Protein AF-A0A7R9VN43-F1 (afdb_monomer_lite)

Structure (mmCIF, N/CA/C/O backbone):
data_AF-A0A7R9VN43-F1
#
_entry.id   AF-A0A7R9VN43-F1
#
loop_
_atom_site.group_PDB
_atom_site.id
_atom_site.type_symbol
_atom_site.label_atom_id
_atom_site.label_alt_id
_atom_site.label_comp_id
_atom_site.label_asym_id
_atom_site.label_entity_id
_atom_site.label_seq_id
_atom_site.pdbx_PDB_ins_code
_atom_site.Cartn_x
_atom_site.Cartn_y
_atom_site.Cartn_z
_atom_site.occupancy
_atom_site.B_iso_or_equiv
_atom_site.auth_seq_id
_atom_site.auth_comp_id
_atom_site.auth_asym_id
_atom_site.auth_atom_id
_atom_site.pdbx_PDB_model_num
ATOM 1 N N . SER A 1 1 ? -2.953 17.520 12.366 1.00 70.19 1 SER A N 1
ATOM 2 C CA . SER A 1 1 ? -1.932 16.803 13.156 1.00 70.19 1 SER A CA 1
ATOM 3 C C . SER A 1 1 ? -1.249 15.745 12.304 1.00 70.19 1 SER A C 1
ATOM 5 O O . SER A 1 1 ? -1.923 15.224 11.418 1.00 70.19 1 SER A O 1
ATOM 7 N N . PRO A 1 2 ? 0.046 15.448 12.528 1.00 85.75 2 PRO A N 1
ATOM 8 C CA . PRO A 1 2 ? 0.772 14.396 11.807 1.00 85.75 2 PRO A CA 1
ATOM 9 C C . PRO A 1 2 ? 0.189 12.997 12.083 1.00 85.75 2 PRO A C 1
ATOM 11 O O . PRO A 1 2 ? -0.350 12.754 13.164 1.00 85.75 2 PRO A O 1
ATOM 14 N N . VAL A 1 3 ? 0.289 12.092 11.102 1.00 92.62 3 VAL A N 1
ATOM 15 C CA . VAL A 1 3 ? -0.107 10.671 11.201 1.00 92.62 3 VAL A CA 1
ATOM 16 C C . VAL A 1 3 ? 1.128 9.766 11.246 1.00 92.62 3 VAL A C 1
ATOM 18 O O . VAL A 1 3 ? 2.235 10.230 10.977 1.00 92.62 3 VAL A O 1
ATOM 21 N N . ALA A 1 4 ? 0.951 8.487 11.597 1.00 95.00 4 ALA A N 1
ATOM 22 C CA . ALA A 1 4 ? 2.056 7.531 11.678 1.00 95.00 4 ALA A CA 1
ATOM 23 C C . ALA A 1 4 ? 2.843 7.460 10.349 1.00 95.00 4 ALA A C 1
ATOM 25 O O . ALA A 1 4 ? 2.218 7.414 9.282 1.00 95.00 4 ALA A O 1
ATOM 26 N N . PRO A 1 5 ? 4.187 7.449 10.391 1.00 96.75 5 PRO A N 1
ATOM 27 C CA . PRO A 1 5 ? 5.011 7.348 9.192 1.00 96.75 5 PRO A CA 1
ATOM 28 C C . PRO A 1 5 ? 4.975 5.930 8.608 1.00 96.75 5 PRO A C 1
ATOM 30 O O . PRO A 1 5 ? 4.795 4.958 9.342 1.00 96.75 5 PRO A O 1
ATOM 33 N N . MET A 1 6 ? 5.188 5.821 7.293 1.00 97.19 6 MET A N 1
ATOM 34 C CA . MET A 1 6 ? 5.467 4.538 6.632 1.00 97.19 6 MET A CA 1
ATOM 35 C C . MET A 1 6 ? 6.740 3.904 7.204 1.00 97.19 6 MET A C 1
ATOM 37 O O . MET A 1 6 ? 7.637 4.611 7.672 1.00 97.19 6 MET A O 1
ATOM 41 N N . SER A 1 7 ? 6.851 2.579 7.116 1.00 96.38 7 SER A N 1
ATOM 42 C CA . SER A 1 7 ? 8.059 1.849 7.509 1.00 96.38 7 SER A CA 1
ATOM 43 C C . SER A 1 7 ? 9.213 2.097 6.540 1.00 96.38 7 SER A C 1
ATOM 45 O O . SER A 1 7 ? 10.369 2.136 6.954 1.00 96.38 7 SER A O 1
ATOM 47 N N . THR A 1 8 ? 8.915 2.282 5.251 1.00 97.25 8 THR A N 1
ATOM 48 C CA . THR A 1 8 ? 9.906 2.654 4.233 1.00 97.25 8 THR A CA 1
ATOM 49 C C . THR A 1 8 ? 9.606 4.056 3.711 1.00 97.25 8 THR A C 1
ATOM 51 O O . THR A 1 8 ? 8.477 4.347 3.321 1.00 97.25 8 THR A O 1
ATOM 54 N N . ALA A 1 9 ? 10.610 4.937 3.681 1.00 97.38 9 ALA A N 1
ATOM 55 C CA . ALA A 1 9 ? 10.505 6.211 2.969 1.00 97.38 9 ALA A CA 1
ATOM 56 C C . ALA A 1 9 ? 10.436 5.943 1.460 1.00 97.38 9 ALA A C 1
ATOM 58 O O . ALA A 1 9 ? 11.179 5.101 0.961 1.00 97.38 9 ALA A O 1
ATOM 59 N N . ARG A 1 10 ? 9.539 6.625 0.741 1.00 97.81 10 ARG A N 1
ATOM 60 C CA . ARG A 1 10 ? 9.267 6.358 -0.680 1.00 97.81 10 ARG A CA 1
ATOM 61 C C . ARG A 1 10 ? 9.064 7.662 -1.448 1.00 97.81 10 ARG A C 1
ATOM 63 O O . ARG A 1 10 ? 8.302 8.512 -0.993 1.00 97.81 10 ARG A O 1
ATOM 70 N N . ASN A 1 11 ? 9.668 7.787 -2.627 1.00 97.75 11 ASN A N 1
ATOM 71 C CA . ASN A 1 11 ? 9.362 8.807 -3.641 1.00 97.75 11 ASN A CA 1
ATOM 72 C C . ASN A 1 11 ? 8.880 8.140 -4.944 1.00 97.75 11 ASN A C 1
ATOM 74 O O . ASN A 1 11 ? 9.241 7.000 -5.218 1.00 97.75 11 ASN A O 1
ATOM 78 N N . GLY A 1 12 ? 8.042 8.820 -5.734 1.00 97.62 12 GLY A N 1
ATOM 79 C CA . GLY A 1 12 ? 7.553 8.313 -7.026 1.00 97.62 12 GLY A CA 1
ATOM 80 C C . GLY A 1 12 ? 6.775 6.990 -6.949 1.00 97.62 12 GLY A C 1
ATOM 81 O O . GLY A 1 12 ? 6.751 6.234 -7.919 1.00 97.62 12 GLY A O 1
ATOM 82 N N . PHE A 1 13 ? 6.189 6.676 -5.795 1.00 98.56 13 PHE A N 1
ATOM 83 C CA . PHE A 1 13 ? 5.353 5.494 -5.587 1.00 98.56 13 PHE A CA 1
ATOM 84 C C . PHE A 1 13 ? 3.938 5.716 -6.133 1.00 98.56 13 PHE A C 1
ATOM 86 O O . PHE A 1 13 ? 3.506 6.852 -6.337 1.00 98.56 13 PHE A O 1
ATOM 93 N N . ALA A 1 14 ? 3.199 4.628 -6.326 1.00 98.69 14 ALA A N 1
ATOM 94 C CA . ALA A 1 14 ? 1.775 4.681 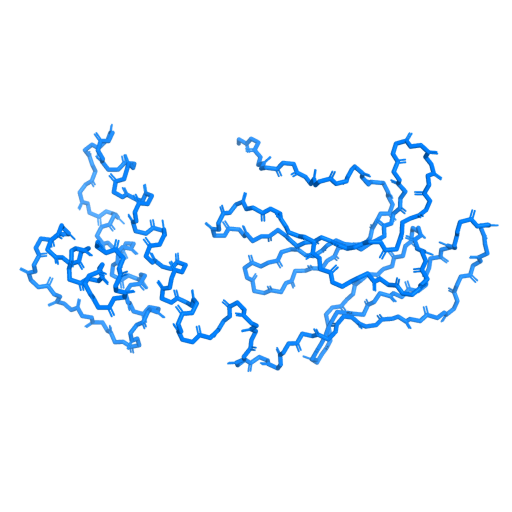-6.635 1.00 98.69 14 ALA A CA 1
ATOM 95 C C . ALA A 1 14 ? 0.935 4.459 -5.373 1.00 98.69 14 ALA A C 1
ATOM 97 O O . ALA A 1 14 ? 1.361 3.740 -4.470 1.00 98.69 14 ALA A O 1
ATOM 98 N N . ALA A 1 15 ? -0.268 5.032 -5.318 1.00 98.38 15 ALA A N 1
ATOM 99 C CA . ALA A 1 15 ? -1.189 4.845 -4.201 1.00 98.38 15 ALA A CA 1
ATOM 100 C C . ALA A 1 15 ? -2.619 4.563 -4.674 1.00 98.38 15 ALA A C 1
ATOM 102 O O . ALA A 1 15 ? -3.050 5.074 -5.705 1.00 98.38 15 ALA A O 1
ATOM 103 N N . ALA A 1 16 ? -3.359 3.772 -3.899 1.00 97.44 16 ALA A N 1
ATOM 104 C CA . ALA A 1 16 ? -4.772 3.486 -4.125 1.00 97.44 16 ALA A CA 1
ATOM 105 C C . ALA A 1 16 ? -5.498 3.294 -2.788 1.00 97.44 16 ALA A C 1
ATOM 107 O O . ALA A 1 16 ? -4.945 2.714 -1.855 1.00 97.44 16 ALA A O 1
ATOM 108 N N . ALA A 1 17 ? -6.742 3.762 -2.689 1.00 95.50 17 ALA A N 1
ATOM 109 C CA . ALA A 1 17 ? -7.561 3.618 -1.487 1.00 95.50 17 ALA A CA 1
ATOM 110 C C . ALA A 1 17 ? -8.657 2.567 -1.700 1.00 95.50 17 ALA A C 1
ATOM 112 O O . ALA A 1 17 ? -9.367 2.611 -2.705 1.00 95.50 17 ALA A O 1
ATOM 113 N N . VAL A 1 18 ? -8.814 1.649 -0.742 1.00 91.31 18 VAL A N 1
ATOM 114 C CA . VAL A 1 18 ? -9.911 0.673 -0.707 1.00 91.31 18 VAL A CA 1
ATOM 115 C C . VAL A 1 18 ? -10.477 0.594 0.706 1.00 91.31 18 VAL A C 1
ATOM 117 O O . VAL A 1 18 ? -9.788 0.187 1.640 1.00 91.31 18 VAL A O 1
ATOM 120 N N . GLY A 1 19 ? -11.750 0.971 0.859 1.00 86.75 19 GLY A N 1
ATOM 121 C CA . GLY A 1 19 ? -12.395 1.069 2.170 1.00 86.75 19 GLY A CA 1
ATOM 122 C C . GLY A 1 19 ? -11.621 2.001 3.108 1.00 86.75 19 GLY A C 1
ATOM 123 O O . GLY A 1 19 ? -11.244 3.102 2.719 1.00 86.75 19 GLY A O 1
ATOM 124 N N . ASP A 1 20 ? -11.338 1.521 4.319 1.00 87.31 20 ASP A N 1
ATOM 125 C CA . ASP A 1 20 ? -10.591 2.241 5.359 1.00 87.31 20 ASP A CA 1
ATOM 126 C C . ASP A 1 20 ? -9.061 2.084 5.234 1.00 87.31 20 ASP A C 1
ATOM 128 O O . ASP A 1 20 ? -8.323 2.263 6.206 1.00 87.31 20 ASP A O 1
ATOM 132 N N . THR A 1 21 ? -8.555 1.669 4.068 1.00 92.19 21 THR A N 1
ATOM 133 C CA . THR A 1 21 ? -7.129 1.374 3.872 1.00 92.19 21 THR A CA 1
ATOM 134 C C . THR A 1 21 ? -6.549 2.096 2.660 1.00 92.19 21 THR A C 1
ATOM 136 O O . THR A 1 21 ? -7.097 2.035 1.558 1.00 92.19 21 THR A O 1
ATOM 139 N N . VAL A 1 22 ? -5.410 2.763 2.859 1.00 97.06 22 VAL A N 1
ATOM 140 C CA . VAL A 1 22 ? -4.596 3.364 1.793 1.00 97.06 22 VAL A CA 1
ATOM 141 C C . VAL A 1 22 ? -3.409 2.456 1.519 1.00 97.06 22 VAL A C 1
ATOM 143 O O . VAL A 1 22 ? -2.621 2.186 2.417 1.00 97.06 22 VAL A O 1
ATOM 146 N N . TYR A 1 23 ? -3.264 2.005 0.282 1.00 98.00 23 TYR A N 1
ATOM 147 C CA . TYR A 1 23 ? -2.160 1.166 -0.163 1.00 98.00 23 TYR A CA 1
ATOM 148 C C . TYR A 1 23 ? -1.160 2.002 -0.949 1.00 98.00 23 TYR A C 1
ATOM 150 O O . TYR A 1 23 ? -1.560 2.826 -1.772 1.00 98.00 23 TYR A O 1
ATOM 158 N N . VAL A 1 24 ? 0.128 1.758 -0.729 1.00 98.69 24 VAL A N 1
ATOM 159 C CA . VAL A 1 24 ? 1.231 2.354 -1.489 1.00 98.69 24 VAL A CA 1
ATOM 160 C C . VAL A 1 24 ? 2.106 1.260 -2.090 1.00 98.69 24 VAL A C 1
ATOM 162 O O . VAL A 1 24 ? 2.349 0.237 -1.450 1.00 98.69 24 VAL A O 1
ATOM 165 N N . PHE A 1 25 ? 2.586 1.476 -3.313 1.00 98.75 25 PHE A N 1
ATOM 166 C CA . PHE A 1 25 ? 3.308 0.484 -4.106 1.00 98.75 25 PHE A CA 1
ATOM 167 C C . PHE A 1 25 ? 4.570 1.078 -4.716 1.00 98.75 25 PHE A C 1
ATOM 169 O O . PHE A 1 25 ? 4.528 2.115 -5.383 1.00 98.75 25 PHE A O 1
ATOM 176 N N . GLY A 1 26 ? 5.683 0.374 -4.528 1.00 98.62 26 GLY A N 1
ATOM 177 C CA . GLY A 1 26 ? 6.956 0.709 -5.147 1.00 98.62 26 GLY A CA 1
ATOM 178 C C . GLY A 1 26 ? 7.498 2.073 -4.723 1.00 98.62 26 GLY A C 1
ATOM 179 O O . GLY A 1 26 ? 7.481 2.414 -3.535 1.00 98.62 26 GLY A O 1
ATOM 180 N N . GLY A 1 27 ? 8.013 2.814 -5.700 1.00 98.50 27 GLY A N 1
ATOM 181 C CA . GLY A 1 27 ? 8.788 4.034 -5.524 1.00 98.50 27 GLY A CA 1
ATOM 182 C C . GLY A 1 27 ? 10.285 3.765 -5.388 1.00 98.50 27 GLY A C 1
ATOM 183 O O . GLY A 1 27 ? 10.781 2.693 -5.735 1.00 98.50 27 GLY A O 1
ATOM 184 N N . GLU A 1 28 ? 11.004 4.747 -4.868 1.00 98.00 28 GLU A N 1
ATOM 185 C CA . GLU A 1 28 ? 12.414 4.647 -4.489 1.00 98.00 28 GLU A CA 1
ATOM 186 C C . GLU A 1 28 ? 12.611 5.049 -3.026 1.00 98.00 28 GLU A C 1
ATOM 188 O O . GLU A 1 28 ? 11.917 5.942 -2.536 1.00 98.00 28 GLU A O 1
ATOM 193 N N . ASP A 1 29 ? 13.538 4.391 -2.329 1.00 97.50 29 ASP A N 1
ATOM 194 C CA . ASP A 1 29 ? 13.904 4.765 -0.960 1.00 97.50 29 ASP A CA 1
ATOM 195 C C . ASP A 1 29 ? 14.936 5.906 -0.903 1.00 97.50 29 ASP A C 1
ATOM 197 O O . ASP A 1 29 ? 15.409 6.416 -1.920 1.00 97.50 29 ASP A O 1
ATOM 201 N N . GLY A 1 30 ? 15.323 6.300 0.315 1.00 94.25 30 GLY A N 1
ATOM 202 C CA . GLY A 1 30 ? 16.332 7.344 0.539 1.00 94.25 30 GLY A CA 1
ATOM 203 C C . GLY A 1 30 ? 17.721 7.032 -0.039 1.00 94.25 30 GLY A C 1
ATOM 204 O O . GLY A 1 30 ? 18.533 7.942 -0.182 1.00 94.25 30 GLY A O 1
ATOM 205 N N . ASN A 1 31 ? 17.989 5.779 -0.418 1.00 95.56 31 ASN A N 1
ATOM 206 C CA . ASN A 1 31 ? 19.227 5.344 -1.064 1.00 95.56 31 ASN A CA 1
ATOM 207 C C . ASN A 1 31 ? 19.078 5.214 -2.590 1.00 95.56 31 ASN A C 1
ATOM 209 O O . ASN A 1 31 ? 19.971 4.670 -3.243 1.00 95.56 31 ASN A O 1
ATOM 213 N N . ARG A 1 32 ? 17.974 5.715 -3.169 1.00 94.62 32 ARG A N 1
ATOM 214 C CA . ARG A 1 32 ? 17.608 5.574 -4.592 1.00 94.62 32 ARG A CA 1
ATOM 215 C C . ARG A 1 32 ? 17.409 4.120 -5.024 1.00 94.62 32 ARG A C 1
ATOM 217 O O . ARG A 1 32 ? 17.536 3.791 -6.203 1.00 94.62 32 ARG A O 1
ATOM 224 N N . LYS A 1 33 ? 17.105 3.219 -4.086 1.00 97.56 33 LYS A N 1
ATOM 225 C CA . LYS A 1 33 ? 16.769 1.835 -4.419 1.00 97.56 33 LYS A CA 1
ATOM 226 C C . LYS A 1 33 ? 15.322 1.783 -4.888 1.00 97.56 33 LYS A C 1
ATOM 228 O O . LYS A 1 33 ? 14.418 2.107 -4.123 1.00 97.56 33 LYS A O 1
ATOM 233 N N . CYS A 1 34 ? 15.101 1.317 -6.115 1.00 98.44 34 CYS A N 1
ATOM 234 C CA . CYS A 1 34 ? 13.759 1.035 -6.617 1.00 98.44 34 CYS A CA 1
ATOM 235 C C . CYS A 1 34 ? 13.111 -0.093 -5.797 1.00 98.44 34 CYS A C 1
ATOM 237 O O . CYS A 1 34 ? 13.726 -1.132 -5.535 1.00 98.44 34 CYS A O 1
ATOM 239 N N . LEU A 1 35 ? 11.868 0.120 -5.376 1.00 98.69 35 LEU A N 1
ATOM 240 C CA . LEU A 1 35 ? 11.157 -0.742 -4.445 1.00 98.69 35 LEU A CA 1
ATOM 241 C C . LEU A 1 35 ? 10.127 -1.600 -5.177 1.00 98.69 35 LEU A C 1
ATOM 243 O O . LEU A 1 35 ? 9.387 -1.132 -6.042 1.00 98.69 35 LEU A O 1
ATOM 247 N N . SER A 1 36 ? 10.043 -2.866 -4.781 1.00 98.56 36 SER A N 1
ATOM 248 C CA . SER A 1 36 ? 8.909 -3.740 -5.092 1.00 98.5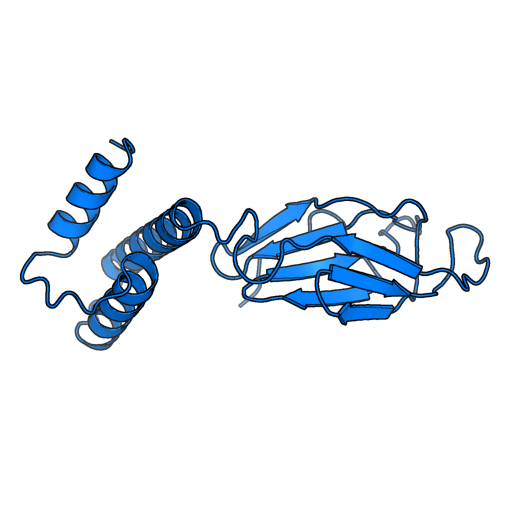6 36 SER A CA 1
ATOM 249 C C . SER A 1 36 ? 7.933 -3.871 -3.922 1.00 98.56 36 SER A C 1
ATOM 251 O O . SER A 1 36 ? 6.831 -4.388 -4.086 1.00 98.56 36 SER A O 1
ATOM 253 N N . SER A 1 37 ? 8.326 -3.403 -2.735 1.00 98.62 37 SER A N 1
ATOM 254 C CA . SER A 1 37 ? 7.518 -3.509 -1.527 1.00 98.62 37 SER A CA 1
ATOM 255 C C . SER A 1 37 ? 6.274 -2.631 -1.600 1.00 98.62 37 SER A C 1
ATOM 257 O O . SER A 1 37 ? 6.267 -1.576 -2.245 1.00 98.62 37 SER A O 1
ATOM 259 N N . ALA A 1 38 ? 5.245 -3.061 -0.880 1.00 98.44 38 ALA A N 1
ATOM 260 C CA . ALA A 1 38 ? 4.002 -2.337 -0.709 1.00 98.44 38 ALA A CA 1
ATOM 261 C C . ALA A 1 38 ? 3.634 -2.255 0.777 1.00 98.44 38 ALA A C 1
ATOM 263 O O . ALA A 1 38 ? 3.992 -3.128 1.576 1.00 98.44 38 ALA A O 1
ATOM 264 N N . GLU A 1 39 ? 2.936 -1.189 1.148 1.00 98.38 39 GLU A N 1
ATOM 265 C CA . GLU A 1 39 ? 2.478 -0.946 2.516 1.00 98.38 39 GLU A CA 1
ATOM 266 C C . GLU A 1 39 ? 1.017 -0.493 2.513 1.00 98.38 39 GLU A C 1
ATOM 268 O O . GLU A 1 39 ? 0.547 0.126 1.559 1.00 98.38 39 GLU A O 1
ATOM 273 N N . ALA A 1 40 ? 0.301 -0.809 3.586 1.00 97.38 40 ALA A N 1
ATOM 274 C CA . ALA A 1 40 ? -1.099 -0.472 3.777 1.00 97.38 40 ALA A CA 1
ATOM 275 C C . ALA A 1 40 ? -1.286 0.302 5.084 1.00 97.38 40 ALA A C 1
ATOM 277 O O . ALA A 1 40 ? -0.908 -0.184 6.152 1.00 97.38 40 ALA A O 1
ATOM 278 N N . TYR A 1 41 ? -1.884 1.488 4.993 1.00 97.00 41 TYR A N 1
ATOM 279 C CA . TYR A 1 41 ? -2.280 2.316 6.123 1.00 97.00 41 TYR A CA 1
ATOM 280 C C . TYR A 1 41 ? -3.753 2.116 6.435 1.00 97.00 41 TYR A C 1
ATOM 282 O O . TYR A 1 41 ? -4.611 2.499 5.638 1.00 97.00 41 TYR A O 1
ATOM 290 N N . ASN A 1 42 ? -4.053 1.559 7.603 1.00 88.69 42 ASN A N 1
ATOM 291 C CA . ASN A 1 42 ? -5.422 1.453 8.087 1.00 88.69 42 ASN A CA 1
ATOM 292 C C . ASN A 1 42 ? -5.777 2.718 8.885 1.00 88.69 42 ASN A C 1
ATOM 294 O O . ASN A 1 42 ? -5.165 3.013 9.914 1.00 88.69 42 ASN A O 1
ATOM 298 N N . ILE A 1 43 ? -6.778 3.474 8.425 1.00 86.94 43 ILE A N 1
ATOM 299 C CA . ILE A 1 43 ? -7.148 4.761 9.040 1.00 86.94 43 ILE A CA 1
ATOM 300 C C . ILE A 1 43 ? -7.841 4.598 10.401 1.00 86.94 43 ILE A C 1
ATOM 302 O O . ILE A 1 43 ? -7.856 5.538 11.199 1.00 86.94 43 ILE A O 1
ATOM 306 N N . CYS A 1 44 ? -8.412 3.421 10.677 1.00 83.62 44 CYS A N 1
ATOM 307 C CA . CYS A 1 44 ? -9.070 3.115 11.946 1.00 83.62 44 CYS A CA 1
ATOM 308 C C . CYS A 1 44 ? -8.048 2.807 13.044 1.00 83.62 44 CYS A C 1
ATOM 310 O O . CYS A 1 44 ? -8.166 3.333 14.149 1.00 83.62 44 CYS A O 1
ATOM 312 N N . THR A 1 45 ? -7.026 2.005 12.737 1.00 82.81 45 THR A N 1
ATOM 313 C CA . THR A 1 45 ? -5.954 1.660 13.688 1.00 82.81 45 THR A CA 1
ATOM 314 C C . THR A 1 45 ? -4.829 2.696 13.702 1.00 82.81 45 THR A C 1
ATOM 316 O O . THR A 1 45 ? -4.074 2.773 14.675 1.00 82.81 45 THR A O 1
ATOM 319 N N . ARG A 1 46 ? -4.748 3.525 12.651 1.00 88.44 46 ARG A N 1
ATOM 320 C CA . ARG A 1 46 ? -3.684 4.502 12.373 1.00 88.44 46 ARG A CA 1
ATOM 321 C C . ARG A 1 46 ? -2.302 3.864 12.264 1.00 88.44 46 ARG A C 1
ATOM 323 O O . ARG A 1 46 ? -1.309 4.478 12.653 1.00 88.44 46 ARG A O 1
ATOM 330 N N . THR A 1 47 ? -2.239 2.651 11.730 1.00 89.19 47 THR A N 1
ATOM 331 C CA . THR A 1 47 ? -0.999 1.885 11.593 1.00 89.19 47 THR A CA 1
ATOM 332 C C 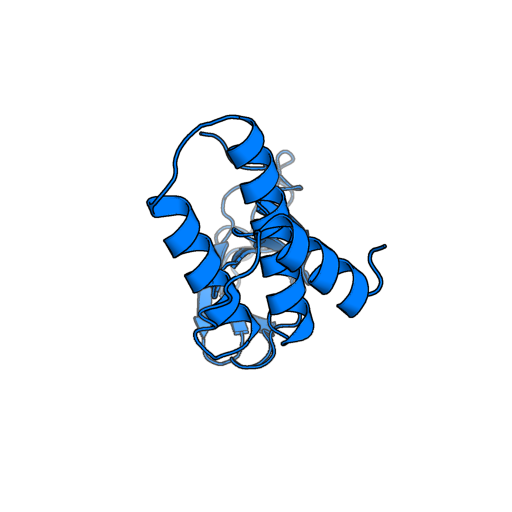. THR A 1 47 ? -0.707 1.547 10.141 1.00 89.19 47 THR A C 1
ATOM 334 O O . THR A 1 47 ? -1.617 1.358 9.332 1.00 89.19 47 THR A O 1
ATOM 337 N N . TRP A 1 48 ? 0.585 1.468 9.831 1.00 97.31 48 TRP A N 1
ATOM 338 C CA . TRP A 1 48 ? 1.091 0.892 8.592 1.00 97.31 48 TRP A CA 1
ATOM 339 C C . TRP A 1 48 ? 1.398 -0.590 8.793 1.00 97.31 48 TRP A C 1
ATOM 341 O O . TRP A 1 48 ? 1.786 -1.015 9.880 1.00 97.31 48 TRP A O 1
ATOM 351 N N . SER A 1 49 ? 1.232 -1.371 7.733 1.00 94.94 49 SER A N 1
ATOM 352 C CA . SER A 1 49 ? 1.614 -2.780 7.679 1.00 94.94 49 SER A CA 1
ATOM 353 C C . SER A 1 49 ? 2.168 -3.117 6.300 1.00 94.94 49 SER A C 1
ATOM 355 O O . SER A 1 49 ? 1.742 -2.541 5.297 1.00 94.94 49 SER A O 1
ATOM 357 N N . HIS A 1 50 ? 3.116 -4.048 6.238 1.00 96.00 50 HIS A N 1
ATOM 358 C CA . HIS A 1 50 ? 3.576 -4.587 4.963 1.00 96.00 50 HIS A CA 1
ATOM 359 C C . HIS A 1 50 ? 2.499 -5.476 4.340 1.00 96.00 50 HIS A C 1
ATOM 361 O O . HIS A 1 50 ? 1.857 -6.268 5.031 1.00 96.00 50 HIS A O 1
ATOM 367 N N . VAL A 1 51 ? 2.334 -5.366 3.024 1.00 96.31 51 VAL A N 1
ATOM 368 C CA . VAL A 1 51 ? 1.493 -6.269 2.225 1.00 96.31 51 VAL A CA 1
ATOM 369 C C . VAL A 1 51 ? 2.342 -6.959 1.159 1.00 96.31 51 VAL A C 1
ATOM 371 O O . VAL A 1 51 ? 3.551 -6.735 1.082 1.00 96.31 51 VAL A O 1
ATOM 374 N N . ALA A 1 52 ? 1.728 -7.832 0.358 1.00 95.81 52 ALA A N 1
ATOM 375 C CA . ALA A 1 52 ? 2.441 -8.565 -0.681 1.00 95.81 52 ALA A CA 1
ATOM 376 C C . ALA A 1 52 ? 3.208 -7.611 -1.617 1.00 95.81 52 ALA A C 1
ATOM 378 O O . ALA A 1 52 ? 2.640 -6.665 -2.166 1.00 95.81 52 ALA A O 1
ATOM 379 N N . SER A 1 53 ? 4.504 -7.874 -1.779 1.00 98.00 53 SER A N 1
ATOM 380 C CA . SER A 1 53 ? 5.370 -7.150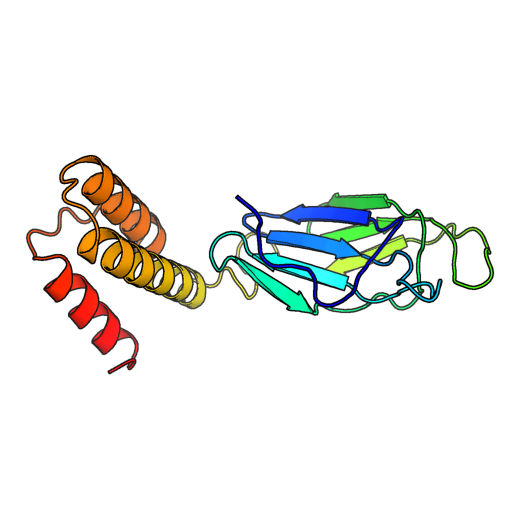 -2.707 1.00 98.00 53 SER A CA 1
ATOM 381 C C . SER A 1 53 ? 5.050 -7.513 -4.155 1.00 98.00 53 SER A C 1
ATOM 383 O O . SER A 1 53 ? 4.636 -8.633 -4.454 1.00 98.00 53 SER A O 1
ATOM 385 N N . MET A 1 54 ? 5.325 -6.583 -5.061 1.00 98.31 54 MET A N 1
ATOM 386 C CA . MET A 1 54 ? 5.381 -6.854 -6.494 1.00 98.31 54 MET A CA 1
ATOM 387 C C . MET A 1 54 ? 6.572 -7.770 -6.817 1.00 98.31 54 MET A C 1
ATOM 389 O O . MET A 1 54 ? 7.588 -7.783 -6.118 1.00 98.31 54 MET A O 1
ATOM 393 N N . SER A 1 55 ? 6.460 -8.526 -7.901 1.00 98.19 55 SER A N 1
ATOM 394 C CA . SER A 1 55 ? 7.557 -9.294 -8.493 1.00 98.19 55 SER A CA 1
ATOM 395 C C . SER A 1 55 ? 8.598 -8.388 -9.152 1.00 98.19 55 SER A C 1
ATOM 397 O O . SER A 1 55 ? 9.789 -8.690 -9.120 1.00 98.19 55 SER A O 1
ATOM 399 N N . THR A 1 56 ? 8.161 -7.252 -9.704 1.00 98.06 56 THR A N 1
ATOM 400 C CA . THR A 1 56 ? 9.031 -6.246 -10.317 1.00 98.06 56 THR A CA 1
ATOM 401 C C . THR A 1 56 ? 9.026 -4.977 -9.471 1.00 98.06 56 THR A C 1
ATOM 403 O O . THR A 1 56 ? 7.971 -4.483 -9.081 1.00 98.06 56 THR A O 1
ATOM 406 N N . ALA A 1 57 ? 10.207 -4.435 -9.170 1.00 98.50 57 ALA A N 1
ATOM 407 C CA . ALA A 1 57 ? 10.313 -3.120 -8.542 1.00 98.50 57 ALA A CA 1
ATOM 408 C C . ALA A 1 57 ? 9.873 -2.028 -9.527 1.00 98.50 57 ALA A C 1
ATOM 410 O O . ALA A 1 57 ? 10.221 -2.098 -10.706 1.00 98.50 57 ALA A O 1
ATOM 411 N N . ARG A 1 58 ? 9.097 -1.043 -9.061 1.00 98.62 58 ARG A N 1
ATOM 412 C CA . ARG A 1 58 ? 8.502 -0.011 -9.928 1.00 98.62 58 ARG A CA 1
ATOM 413 C C . ARG A 1 58 ? 8.657 1.379 -9.327 1.00 98.62 58 ARG A C 1
ATOM 415 O O . ARG A 1 58 ? 8.193 1.619 -8.218 1.00 98.62 58 ARG A O 1
ATOM 422 N N . LEU A 1 59 ? 9.216 2.311 -10.091 1.00 98.19 59 LEU A N 1
ATOM 423 C CA . LEU A 1 59 ? 9.227 3.754 -9.833 1.00 98.19 59 LEU A CA 1
ATOM 424 C C . LEU A 1 59 ? 8.333 4.470 -10.857 1.00 98.19 59 LEU A C 1
ATOM 426 O O . LEU A 1 59 ? 8.253 4.047 -12.011 1.00 98.19 59 LEU A O 1
ATOM 430 N N . ALA A 1 60 ? 7.678 5.560 -10.450 1.00 98.12 60 ALA A N 1
ATOM 431 C CA . ALA A 1 60 ? 6.797 6.378 -11.288 1.00 98.12 60 ALA A CA 1
ATOM 432 C C . ALA A 1 60 ? 5.696 5.559 -11.997 1.00 98.12 60 ALA A C 1
ATOM 434 O O . ALA A 1 60 ? 5.399 5.767 -13.173 1.00 98.12 60 ALA A O 1
ATOM 435 N N . CYS A 1 61 ? 5.122 4.588 -11.281 1.00 98.44 61 CYS A N 1
ATOM 436 C CA . CYS A 1 61 ? 4.006 3.766 -11.751 1.00 98.44 61 CYS A CA 1
ATOM 437 C C . CYS A 1 61 ? 2.648 4.380 -11.369 1.00 98.44 61 CYS A C 1
ATOM 439 O O . CYS A 1 61 ? 2.574 5.325 -10.584 1.00 98.44 61 CYS A O 1
ATOM 441 N N . ALA A 1 62 ? 1.566 3.831 -11.922 1.00 98.69 62 ALA A N 1
ATOM 442 C CA . ALA A 1 62 ? 0.195 4.176 -11.549 1.00 98.69 62 ALA A CA 1
ATOM 443 C C . ALA A 1 62 ? -0.465 3.011 -10.804 1.00 98.69 62 ALA A C 1
ATOM 445 O O . ALA A 1 62 ? -0.167 1.857 -11.102 1.00 98.69 62 ALA A O 1
ATOM 446 N N . ALA A 1 63 ? -1.383 3.300 -9.879 1.00 98.31 63 ALA A N 1
ATOM 447 C CA . ALA A 1 63 ? -2.199 2.290 -9.212 1.00 98.31 63 ALA A CA 1
ATOM 448 C C . ALA A 1 63 ? -3.686 2.621 -9.362 1.00 98.31 63 ALA A C 1
ATOM 450 O O . ALA A 1 63 ? -4.086 3.774 -9.209 1.00 98.31 63 ALA A O 1
ATOM 451 N N . ALA A 1 64 ? -4.503 1.611 -9.650 1.00 97.44 64 ALA A N 1
ATOM 452 C CA . ALA A 1 64 ? -5.949 1.753 -9.765 1.00 97.44 64 ALA A CA 1
ATOM 453 C C . ALA A 1 64 ? -6.668 0.544 -9.169 1.00 97.44 64 ALA A C 1
ATOM 455 O O . ALA A 1 64 ? -6.231 -0.597 -9.306 1.00 97.44 64 ALA A O 1
ATOM 456 N N . VAL A 1 65 ? -7.801 0.798 -8.524 1.00 95.56 65 VAL A N 1
ATOM 457 C CA . VAL A 1 65 ? -8.681 -0.254 -8.013 1.00 95.56 65 VAL A CA 1
ATOM 458 C C . VAL A 1 65 ? -9.594 -0.708 -9.144 1.00 95.56 65 VAL A C 1
ATOM 460 O O . VAL A 1 65 ? -10.264 0.117 -9.765 1.00 95.56 65 VAL A O 1
ATOM 463 N N . ALA A 1 66 ? -9.651 -2.012 -9.401 1.00 88.62 66 ALA A N 1
ATOM 464 C CA . ALA A 1 66 ? -10.599 -2.586 -10.348 1.00 88.62 66 ALA A CA 1
ATOM 465 C C . ALA A 1 66 ? -11.031 -3.984 -9.893 1.00 88.62 66 ALA A C 1
ATOM 467 O O . ALA A 1 66 ? -10.208 -4.770 -9.440 1.00 88.62 66 ALA A O 1
ATOM 468 N N . ARG A 1 67 ? -12.328 -4.295 -10.034 1.00 80.75 67 ARG A N 1
ATOM 469 C CA . ARG A 1 67 ? -12.947 -5.580 -9.648 1.00 80.75 67 ARG A CA 1
ATOM 470 C C . ARG A 1 67 ? -12.532 -6.067 -8.250 1.00 80.75 67 ARG A C 1
ATOM 472 O O . ARG A 1 67 ? -13.123 -5.651 -7.261 1.00 80.75 67 ARG A O 1
ATOM 479 N N . ASP A 1 68 ? -11.575 -6.984 -8.204 1.00 81.25 68 ASP A N 1
ATOM 480 C CA . ASP A 1 68 ? -11.112 -7.775 -7.071 1.00 81.25 68 ASP A CA 1
ATOM 481 C C . ASP A 1 68 ? -9.648 -7.481 -6.713 1.00 81.25 68 ASP A C 1
ATOM 483 O O . ASP A 1 68 ? -8.985 -8.287 -6.068 1.00 81.25 68 ASP A O 1
ATOM 487 N N . GLY A 1 69 ? -9.114 -6.323 -7.102 1.00 91.94 69 GLY A N 1
ATOM 488 C CA . GLY A 1 69 ? -7.743 -5.990 -6.748 1.00 91.94 69 GLY A CA 1
ATOM 489 C C . GLY A 1 69 ? -7.326 -4.553 -7.000 1.00 91.94 69 GLY A C 1
ATOM 490 O O . GLY A 1 69 ? -8.092 -3.703 -7.464 1.00 91.94 69 GLY A O 1
ATOM 491 N N . ILE A 1 70 ? -6.061 -4.302 -6.678 1.00 97.12 70 ILE A N 1
ATOM 492 C CA . ILE A 1 70 ? -5.353 -3.070 -7.011 1.00 97.12 70 ILE A CA 1
ATOM 493 C C . ILE A 1 70 ? -4.328 -3.398 -8.084 1.00 97.12 70 ILE A C 1
ATOM 495 O O . ILE A 1 70 ? -3.443 -4.219 -7.865 1.00 97.12 70 ILE A O 1
ATOM 499 N N . TYR A 1 71 ? -4.443 -2.744 -9.230 1.00 97.56 71 TYR A N 1
ATOM 500 C CA . TYR A 1 71 ? -3.563 -2.918 -10.374 1.00 97.56 71 TYR A CA 1
ATOM 501 C C . TYR A 1 71 ? -2.501 -1.832 -10.361 1.00 97.56 71 TYR A C 1
ATOM 503 O O . TYR A 1 71 ? -2.841 -0.651 -10.368 1.00 97.56 71 TYR A O 1
ATOM 511 N N . VAL A 1 72 ? -1.233 -2.231 -10.377 1.00 98.56 72 VAL A N 1
ATOM 512 C CA . VAL A 1 72 ? -0.075 -1.348 -10.504 1.00 98.56 72 VAL A CA 1
ATOM 513 C C . VAL A 1 72 ? 0.473 -1.480 -11.918 1.00 98.56 72 VAL A C 1
ATOM 515 O O . VAL A 1 72 ? 0.853 -2.570 -12.342 1.00 98.56 72 VAL A O 1
ATOM 518 N N . VAL A 1 73 ? 0.481 -0.383 -12.671 1.00 98.50 73 VAL A N 1
ATOM 519 C CA . VAL A 1 73 ? 0.683 -0.386 -14.123 1.00 98.50 73 VAL A CA 1
ATOM 520 C C . VAL A 1 73 ? 1.865 0.497 -14.503 1.00 98.50 73 VAL A C 1
ATOM 522 O O . VAL A 1 73 ? 1.997 1.629 -14.030 1.00 98.50 73 VAL A O 1
ATOM 525 N N . GLY A 1 74 ? 2.709 -0.023 -15.393 1.00 98.62 74 GLY A N 1
ATOM 526 C CA . GLY A 1 74 ? 3.812 0.713 -15.995 1.00 98.62 74 GLY A CA 1
ATOM 527 C C . GLY A 1 74 ? 4.905 1.120 -15.006 1.00 98.62 74 GLY A C 1
ATOM 528 O O . GLY A 1 74 ? 5.226 0.372 -14.076 1.00 98.62 74 GLY A O 1
ATOM 529 N N . GLY A 1 75 ? 5.480 2.302 -15.236 1.00 98.44 75 GLY A N 1
ATOM 530 C CA . GLY A 1 75 ? 6.626 2.837 -14.501 1.00 98.44 75 GLY A CA 1
ATOM 531 C C . GLY A 1 75 ? 7.969 2.420 -15.099 1.00 98.44 75 GLY A C 1
ATOM 532 O O . GLY A 1 75 ? 8.070 2.094 -16.285 1.00 98.44 75 GLY A O 1
ATOM 533 N N . ALA A 1 76 ? 9.009 2.452 -14.272 1.00 98.44 76 ALA A N 1
ATOM 534 C CA . ALA A 1 76 ? 10.338 1.959 -14.607 1.00 98.44 76 ALA A CA 1
ATOM 535 C C . ALA A 1 76 ? 10.905 1.067 -13.497 1.00 98.44 76 ALA A C 1
ATOM 537 O O . ALA A 1 76 ? 10.564 1.249 -12.329 1.00 98.44 76 ALA A O 1
ATOM 538 N N . ASP A 1 77 ? 11.764 0.118 -13.863 1.00 97.94 77 ASP A N 1
ATOM 539 C CA . ASP A 1 77 ? 12.492 -0.713 -12.900 1.00 97.94 77 ASP A CA 1
ATOM 540 C C . ASP A 1 77 ? 13.745 -0.007 -12.340 1.00 97.94 77 ASP A C 1
ATOM 542 O O . ASP A 1 77 ? 14.055 1.139 -12.679 1.00 97.94 77 ASP A O 1
ATOM 546 N N . GLY A 1 78 ? 14.505 -0.709 -11.490 1.00 95.56 78 GLY A N 1
ATOM 547 C CA . GLY A 1 78 ? 15.753 -0.197 -10.909 1.00 95.56 78 GLY A CA 1
ATOM 548 C C . GLY A 1 78 ? 16.882 0.077 -11.911 1.00 95.56 78 GLY A C 1
ATOM 549 O O . GLY A 1 78 ? 17.850 0.738 -11.549 1.00 95.56 78 GLY A O 1
ATOM 550 N N . ASN A 1 79 ? 16.751 -0.380 -13.159 1.00 96.81 79 ASN A N 1
ATOM 551 C CA . ASN A 1 79 ? 17.683 -0.117 -14.256 1.00 96.81 79 ASN A CA 1
ATOM 552 C C . ASN A 1 79 ? 17.146 0.957 -15.223 1.00 96.81 79 ASN A C 1
ATOM 554 O O . ASN A 1 79 ? 17.722 1.167 -16.289 1.00 96.81 79 ASN A O 1
ATOM 558 N N . ASN A 1 80 ? 16.053 1.645 -14.861 1.00 95.19 80 ASN A N 1
ATOM 559 C CA . ASN A 1 80 ? 15.357 2.647 -15.673 1.00 95.19 80 ASN A CA 1
ATOM 560 C C . ASN A 1 80 ? 14.728 2.093 -16.972 1.00 95.19 80 ASN A C 1
ATOM 562 O O . ASN A 1 80 ? 14.378 2.866 -17.873 1.00 95.19 80 ASN A O 1
ATOM 566 N N . ASN A 1 81 ? 14.517 0.777 -17.069 1.00 98.19 81 ASN A N 1
ATOM 567 C CA . ASN A 1 81 ? 13.764 0.193 -18.177 1.00 98.19 81 ASN A CA 1
ATOM 568 C C . ASN A 1 81 ? 12.288 0.557 -18.035 1.00 98.19 81 ASN A C 1
ATOM 570 O O . ASN A 1 81 ? 11.706 0.380 -16.964 1.00 98.19 81 ASN A O 1
ATOM 574 N N . LYS A 1 82 ? 11.663 1.047 -19.111 1.00 98.56 82 LYS A N 1
ATOM 575 C CA . LYS A 1 82 ? 10.231 1.374 -19.104 1.00 98.56 82 LYS A CA 1
ATOM 576 C C . LYS A 1 82 ? 9.410 0.092 -19.136 1.00 98.56 82 LYS A C 1
ATOM 578 O O . LYS A 1 82 ? 9.612 -0.762 -19.995 1.00 98.56 82 LYS A O 1
ATOM 583 N N . LEU A 1 83 ? 8.479 -0.026 -18.201 1.00 98.56 83 LEU A N 1
ATOM 584 C CA . LEU A 1 83 ? 7.638 -1.203 -18.053 1.00 98.56 83 LEU A CA 1
ATOM 585 C C . LEU A 1 83 ? 6.331 -0.996 -18.820 1.00 98.56 83 LEU A C 1
ATOM 587 O O . LEU A 1 83 ? 5.643 0.005 -18.634 1.00 98.56 83 LEU A O 1
ATOM 591 N N . SER A 1 84 ? 5.966 -1.968 -19.652 1.00 98.31 84 SER A N 1
ATOM 592 C CA . SER A 1 84 ? 4.627 -2.089 -20.249 1.00 98.31 84 SER A CA 1
ATOM 593 C C . SER A 1 84 ? 3.725 -3.053 -19.470 1.00 98.31 84 SER A C 1
ATOM 595 O O . SER A 1 84 ? 2.548 -3.200 -19.790 1.00 98.31 84 SER A O 1
ATOM 597 N N . SER A 1 85 ? 4.271 -3.723 -18.450 1.00 98.50 85 SER A N 1
ATOM 598 C CA . SER A 1 85 ? 3.566 -4.717 -17.646 1.00 98.50 85 SER A CA 1
ATOM 599 C C . SER A 1 85 ? 2.704 -4.083 -16.554 1.00 98.50 85 SER A C 1
ATOM 601 O O . SER A 1 85 ? 2.943 -2.953 -16.110 1.00 98.50 85 SER A O 1
ATOM 603 N N . ALA A 1 86 ? 1.740 -4.862 -16.071 1.00 97.69 86 ALA A N 1
ATOM 604 C CA . ALA A 1 86 ? 0.950 -4.573 -14.885 1.00 97.69 86 ALA A CA 1
ATOM 605 C C . ALA A 1 86 ? 1.027 -5.746 -13.903 1.00 97.69 86 ALA A C 1
ATOM 607 O O . ALA A 1 86 ? 1.195 -6.894 -14.314 1.00 97.69 86 ALA A O 1
ATOM 608 N N . GLU A 1 87 ? 0.865 -5.453 -12.620 1.00 97.94 87 GLU A N 1
ATOM 609 C CA . GLU A 1 87 ? 0.733 -6.438 -11.546 1.00 97.94 87 GLU A CA 1
ATOM 610 C C . GLU A 1 87 ? -0.506 -6.125 -10.716 1.00 97.94 87 GLU A C 1
ATOM 612 O O . GLU A 1 87 ? -0.935 -4.975 -10.659 1.00 97.94 87 GLU A O 1
ATOM 617 N N . ALA A 1 88 ? -1.097 -7.137 -10.084 1.00 95.38 88 ALA A N 1
ATOM 618 C CA . ALA A 1 88 ? -2.301 -6.964 -9.285 1.00 95.38 88 ALA A CA 1
ATOM 619 C C . ALA A 1 88 ? -2.091 -7.483 -7.863 1.00 95.38 88 ALA A C 1
ATOM 621 O O . ALA A 1 88 ? -1.731 -8.644 -7.662 1.00 95.38 88 ALA A O 1
ATOM 622 N N . LEU A 1 89 ? -2.376 -6.636 -6.875 1.00 95.31 89 LEU A N 1
ATOM 623 C CA . LEU A 1 89 ? -2.638 -7.084 -5.517 1.00 95.31 89 LEU A CA 1
ATOM 624 C C . LEU A 1 89 ? -4.080 -7.588 -5.470 1.00 95.31 89 LEU A C 1
ATOM 626 O O . LEU A 1 89 ? -5.015 -6.790 -5.561 1.00 95.31 89 LEU A O 1
ATOM 630 N N . SER A 1 90 ? -4.250 -8.901 -5.321 1.00 90.62 90 SER A N 1
ATOM 631 C CA . SER A 1 90 ? -5.564 -9.487 -5.066 1.00 90.62 90 SER A CA 1
ATOM 632 C C . SER A 1 90 ? -6.087 -8.971 -3.731 1.00 90.62 90 SER A C 1
ATOM 634 O O . SER A 1 90 ? -5.451 -9.130 -2.686 1.00 90.62 90 SER A O 1
ATOM 636 N N . LEU A 1 91 ? -7.242 -8.326 -3.782 1.00 84.00 91 LEU A N 1
ATOM 637 C CA . LEU A 1 91 ? -8.016 -7.997 -2.606 1.00 84.00 91 LEU A CA 1
ATOM 638 C C . LEU A 1 91 ? -9.135 -9.015 -2.529 1.00 84.00 91 LEU A C 1
ATOM 640 O O . LEU A 1 91 ? -9.736 -9.358 -3.548 1.00 84.00 91 LEU A O 1
ATOM 644 N N . PRO A 1 92 ? -9.491 -9.506 -1.344 1.00 67.00 92 PRO A N 1
ATOM 645 C CA . PRO A 1 92 ? -10.633 -10.385 -1.312 1.00 67.00 92 PRO A CA 1
ATOM 646 C C . PRO A 1 92 ? -11.870 -9.632 -1.773 1.00 67.00 92 PRO A C 1
ATOM 648 O O . PRO A 1 92 ? -12.070 -8.467 -1.410 1.00 67.00 92 PRO A O 1
ATOM 651 N N . ARG A 1 93 ? -12.695 -10.328 -2.560 1.00 58.22 93 ARG A N 1
ATOM 652 C CA . ARG A 1 93 ? -13.960 -9.809 -3.079 1.00 58.22 93 ARG A CA 1
ATOM 653 C C . ARG A 1 93 ? -14.695 -9.054 -1.984 1.00 58.22 93 ARG A C 1
ATOM 655 O O . ARG A 1 93 ? -14.817 -9.563 -0.870 1.00 58.22 93 ARG A O 1
ATOM 662 N N . SER A 1 94 ? -15.165 -7.858 -2.327 1.00 52.53 94 SER A N 1
ATOM 663 C CA . SER A 1 94 ? -16.020 -6.990 -1.522 1.00 52.53 94 SER A CA 1
ATOM 664 C C . SER A 1 94 ? -17.048 -7.836 -0.763 1.00 52.53 94 SER A C 1
ATOM 666 O O . SER A 1 94 ? -18.032 -8.293 -1.337 1.00 52.53 94 SER A O 1
ATOM 668 N N . GLY A 1 95 ? -16.735 -8.144 0.498 1.00 43.50 95 GLY A N 1
ATOM 669 C CA . GLY A 1 95 ? -17.402 -9.187 1.284 1.00 43.50 95 GLY A CA 1
ATOM 670 C C . GLY A 1 95 ? -16.473 -9.960 2.229 1.00 43.50 95 GLY A C 1
ATOM 671 O O . GLY A 1 95 ? -16.918 -10.361 3.297 1.00 43.50 95 GLY A O 1
ATOM 672 N N . MET A 1 96 ? -15.184 -10.117 1.903 1.00 43.41 96 MET A N 1
ATOM 673 C CA . MET A 1 96 ? -14.230 -10.857 2.746 1.00 43.41 96 MET A CA 1
ATOM 674 C C . MET A 1 96 ? -12.798 -10.311 2.708 1.00 43.41 96 MET A C 1
ATOM 676 O O . MET A 1 96 ? -11.868 -11.105 2.640 1.00 43.41 96 MET A O 1
ATOM 680 N N . SER A 1 97 ? -12.550 -8.992 2.749 1.00 47.75 97 SER A N 1
ATOM 681 C CA . SER A 1 97 ? -11.172 -8.536 3.061 1.00 47.75 97 SER A CA 1
ATOM 682 C C . SER A 1 97 ? -10.668 -9.307 4.303 1.00 47.75 97 SER A C 1
ATOM 684 O O . SER A 1 97 ? -11.496 -9.534 5.194 1.00 47.75 97 SER A O 1
ATOM 686 N N . PRO A 1 98 ? -9.385 -9.739 4.424 1.00 46.84 98 PRO A N 1
ATOM 687 C CA . PRO A 1 98 ? -8.948 -10.388 5.665 1.00 46.84 98 PRO A CA 1
ATOM 688 C C . PRO A 1 98 ? -9.150 -9.445 6.863 1.00 46.84 98 PRO A C 1
ATOM 690 O O . PRO A 1 98 ? -9.276 -9.891 7.996 1.00 46.84 98 PRO A O 1
ATOM 693 N N . PHE A 1 99 ? -9.271 -8.141 6.588 1.00 47.84 99 PHE A N 1
ATOM 694 C CA . PHE A 1 99 ? -9.565 -7.088 7.546 1.00 47.84 99 PHE A CA 1
ATOM 695 C C . PHE A 1 99 ? -11.064 -6.783 7.727 1.00 47.84 99 PHE A C 1
ATOM 697 O O . PHE A 1 99 ? -11.418 -5.922 8.527 1.00 47.84 99 PHE A O 1
ATOM 704 N N . ASN A 1 100 ? -11.947 -7.450 6.980 1.00 45.62 100 ASN A N 1
ATOM 705 C CA . ASN A 1 100 ? -13.385 -7.170 6.908 1.00 45.62 100 ASN A CA 1
ATOM 706 C C . ASN A 1 100 ? -14.248 -8.412 7.175 1.00 45.62 100 ASN A C 1
ATOM 708 O O . ASN A 1 100 ? -15.430 -8.435 6.826 1.00 45.62 100 ASN A O 1
ATOM 712 N N . THR A 1 101 ? -13.663 -9.441 7.794 1.00 54.88 101 THR A N 1
ATOM 713 C CA . THR A 1 101 ? -14.437 -10.528 8.399 1.00 54.88 101 THR A CA 1
ATOM 714 C C . THR A 1 101 ? -15.344 -9.950 9.492 1.00 54.88 101 THR A C 1
ATOM 716 O O . THR A 1 101 ? -15.000 -8.923 10.090 1.00 54.88 101 THR A O 1
ATOM 719 N N . PRO A 1 102 ? -16.488 -10.586 9.804 1.00 56.56 102 PRO A N 1
ATOM 720 C CA . PRO A 1 102 ? -17.312 -10.173 10.938 1.00 56.56 102 PRO A CA 1
ATOM 721 C C . PRO A 1 102 ? -16.490 -10.041 12.229 1.00 56.56 102 PRO A C 1
ATOM 723 O O . PRO A 1 102 ? -16.633 -9.061 12.951 1.00 56.56 102 PRO A O 1
ATOM 726 N N . SER A 1 103 ? -15.555 -10.965 12.467 1.00 56.78 103 SER A N 1
ATOM 727 C CA . SER A 1 103 ? -14.668 -10.951 13.634 1.00 56.78 103 SER A CA 1
ATOM 728 C C . SER A 1 103 ? -13.713 -9.755 13.648 1.00 56.78 103 SER A C 1
ATOM 730 O O . SER A 1 103 ? -13.563 -9.112 14.681 1.00 56.78 103 SER A O 1
ATOM 732 N N . GLN A 1 104 ? -13.111 -9.395 12.510 1.00 62.69 104 GLN A N 1
ATOM 733 C CA . GLN A 1 104 ? -12.178 -8.268 12.457 1.00 62.69 104 GLN A CA 1
ATOM 734 C C . GLN A 1 104 ? -12.891 -6.912 12.472 1.00 62.69 104 GLN A C 1
ATOM 736 O O . GLN A 1 104 ? -12.397 -5.975 13.093 1.00 62.69 104 GLN A O 1
ATOM 741 N N . LYS A 1 105 ? -14.078 -6.797 11.854 1.00 60.66 105 LYS A N 1
ATOM 742 C CA . LYS A 1 105 ? -14.938 -5.612 12.014 1.00 60.66 105 LYS A CA 1
ATOM 743 C C . LYS A 1 105 ? -15.255 -5.368 13.486 1.00 60.66 105 LYS A C 1
ATOM 745 O O . LYS A 1 105 ? -15.148 -4.235 13.951 1.00 60.66 105 LYS A O 1
ATOM 750 N N . LYS A 1 106 ? -15.592 -6.438 14.213 1.00 63.16 106 LYS A N 1
ATOM 751 C CA . LYS A 1 106 ? -15.826 -6.385 15.657 1.00 63.16 106 LYS A CA 1
ATOM 752 C C . LYS A 1 106 ? -14.562 -5.994 16.423 1.00 63.16 106 LYS A C 1
ATOM 754 O O . LYS A 1 106 ? -14.638 -5.074 17.227 1.00 63.16 106 LYS A O 1
ATOM 759 N N . LEU A 1 107 ? -13.404 -6.587 16.122 1.00 62.25 107 LEU A N 1
ATOM 760 C CA . LEU A 1 107 ? -12.138 -6.238 16.779 1.00 62.25 107 LEU A CA 1
ATOM 761 C C . LEU A 1 107 ? -11.748 -4.767 16.552 1.00 62.25 107 LEU A C 1
ATOM 763 O O . LEU A 1 107 ? -11.484 -4.042 17.507 1.00 62.25 107 LEU A O 1
ATOM 767 N N . ASN A 1 108 ? -11.814 -4.285 15.308 1.00 64.50 108 ASN A N 1
ATOM 768 C CA . ASN A 1 108 ? -11.526 -2.888 14.973 1.00 64.50 108 ASN A CA 1
ATOM 769 C C . ASN A 1 108 ? -12.497 -1.925 15.675 1.00 64.50 108 ASN A C 1
ATOM 771 O O . ASN A 1 108 ? -12.112 -0.827 16.072 1.00 64.50 108 ASN A O 1
ATOM 775 N N . ALA A 1 109 ? -13.768 -2.305 15.819 1.00 66.38 109 ALA A N 1
ATOM 776 C CA . ALA A 1 109 ? -14.747 -1.496 16.529 1.00 66.38 109 ALA A CA 1
ATOM 777 C C . ALA A 1 109 ? -14.496 -1.484 18.047 1.00 66.38 109 ALA A C 1
ATOM 779 O O . ALA A 1 109 ? -14.546 -0.410 18.642 1.00 66.38 109 ALA A O 1
ATOM 780 N N . VAL A 1 110 ? -14.127 -2.621 18.650 1.00 63.81 110 VAL A N 1
ATOM 781 C CA . VAL A 1 110 ? -13.698 -2.706 20.059 1.00 63.81 110 VAL A CA 1
ATOM 782 C C . VAL A 1 110 ? -12.473 -1.825 20.306 1.00 63.81 110 VAL A C 1
ATOM 784 O O . VAL A 1 110 ? -12.477 -1.017 21.229 1.00 63.81 110 VAL A O 1
ATOM 787 N N . GLU A 1 111 ? -11.450 -1.891 19.453 1.00 69.81 111 GLU A N 1
ATOM 788 C CA . GLU A 1 111 ? -10.265 -1.032 19.571 1.00 69.81 111 GLU A CA 1
ATOM 789 C C . GLU A 1 111 ? -10.606 0.460 19.452 1.00 69.81 111 GLU A C 1
ATOM 791 O O . GLU A 1 111 ? -10.017 1.300 20.139 1.00 69.81 111 GLU A O 1
ATOM 796 N N . ARG A 1 112 ? -11.575 0.814 18.598 1.00 70.88 112 ARG A N 1
ATOM 797 C CA . ARG A 1 112 ? -12.064 2.194 18.481 1.00 70.88 112 ARG A CA 1
ATOM 798 C C . ARG A 1 112 ? -12.837 2.630 19.721 1.00 70.88 112 ARG A C 1
ATOM 800 O O . ARG A 1 112 ? -12.643 3.762 20.154 1.00 70.88 112 ARG A O 1
ATOM 807 N N . LEU A 1 113 ? -13.663 1.760 20.301 1.00 66.25 113 LEU A N 1
ATOM 808 C CA . LEU A 1 113 ? -14.377 2.034 21.551 1.00 66.25 113 LEU A CA 1
ATOM 809 C C . LEU A 1 113 ? -13.402 2.224 22.719 1.00 66.25 113 LEU A C 1
ATOM 811 O O . LEU A 1 113 ? -13.517 3.223 23.419 1.00 66.25 113 LEU A O 1
ATOM 815 N N . LYS A 1 114 ? -12.382 1.365 22.852 1.00 65.44 114 LYS A N 1
ATOM 816 C CA . LYS A 1 114 ? -11.319 1.506 23.867 1.00 65.44 114 LYS A CA 1
ATOM 817 C C . LYS A 1 114 ? -10.574 2.840 23.755 1.00 65.44 114 LYS A C 1
ATOM 819 O O . LYS A 1 114 ? -10.252 3.470 24.758 1.00 65.44 114 LYS A O 1
ATOM 824 N N . ARG A 1 115 ? -10.323 3.323 22.532 1.00 69.75 115 ARG A N 1
ATOM 825 C CA . ARG A 1 115 ? -9.729 4.659 22.331 1.00 69.75 115 ARG A CA 1
ATOM 826 C C . ARG A 1 115 ? -10.686 5.790 22.688 1.00 69.75 115 ARG A C 1
ATOM 828 O O . ARG A 1 115 ? -10.247 6.756 23.300 1.00 69.75 115 ARG A O 1
ATOM 835 N N . ILE A 1 116 ? -11.964 5.675 22.327 1.00 64.12 116 ILE A N 1
ATOM 836 C CA . ILE A 1 116 ? -12.985 6.662 22.707 1.00 64.12 116 ILE A CA 1
ATOM 837 C C . ILE A 1 116 ? -13.110 6.727 24.233 1.00 64.12 116 ILE A C 1
ATOM 839 O O . ILE A 1 116 ? -13.198 7.820 24.770 1.00 64.12 116 ILE A O 1
ATOM 843 N N . GLU A 1 117 ? -13.058 5.597 24.937 1.00 64.56 117 GLU A N 1
ATOM 844 C CA . GLU A 1 117 ? -13.044 5.541 26.404 1.00 64.56 117 GLU A CA 1
ATOM 845 C C . GLU A 1 117 ? -11.815 6.252 26.998 1.00 64.56 117 GLU A C 1
ATOM 847 O O . GLU A 1 117 ? -11.948 7.083 27.900 1.00 64.56 117 GLU A O 1
ATOM 852 N N . ALA A 1 118 ? -10.625 6.011 26.441 1.00 64.06 118 ALA A N 1
ATOM 853 C CA . ALA A 1 118 ? -9.413 6.720 26.845 1.00 64.06 118 ALA A CA 1
ATOM 854 C C . ALA A 1 118 ? -9.517 8.243 26.611 1.00 64.06 118 ALA A C 1
ATOM 856 O O . ALA A 1 118 ? -9.133 9.026 27.478 1.00 64.06 118 ALA A O 1
ATOM 857 N N . GLU A 1 119 ? -10.077 8.679 25.478 1.00 61.62 119 GLU A N 1
ATOM 858 C CA . GLU A 1 119 ? -10.326 10.098 25.166 1.00 61.62 119 GLU A CA 1
ATOM 859 C C . GLU A 1 119 ? -11.436 10.714 26.050 1.00 61.62 119 GLU A C 1
ATOM 861 O O . GLU A 1 119 ? -11.344 11.874 26.457 1.00 61.62 119 GLU A O 1
ATOM 866 N N . LEU A 1 120 ? -12.459 9.932 26.406 1.00 58.69 120 LEU A N 1
ATOM 867 C CA . LEU A 1 120 ? -13.555 10.303 27.3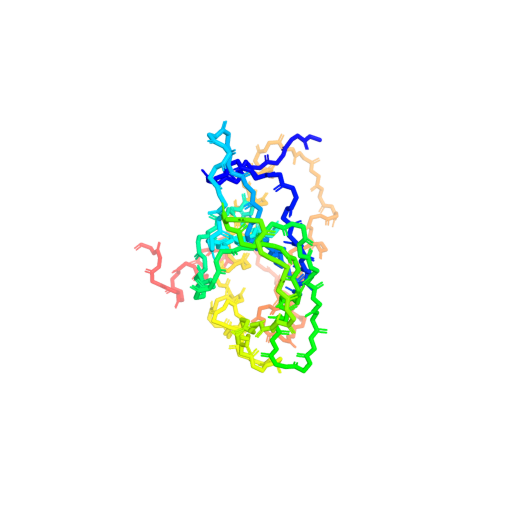10 1.00 58.69 120 LEU A CA 1
ATOM 868 C C . LEU A 1 120 ? -13.074 10.536 28.743 1.00 58.69 120 LEU A C 1
ATOM 870 O O . LEU A 1 120 ? -13.545 11.466 29.395 1.00 58.69 120 LEU A O 1
ATOM 874 N N . SER A 1 121 ? -12.099 9.750 29.216 1.00 56.66 121 SER A N 1
ATOM 875 C CA . SER A 1 121 ? -11.456 9.972 30.522 1.00 56.66 121 SER A CA 1
ATOM 876 C C . SER A 1 121 ? -10.782 11.351 30.636 1.00 56.66 121 SER A C 1
ATOM 878 O O . SER A 1 121 ? -10.489 11.811 31.739 1.00 56.66 121 SER A O 1
ATOM 880 N N . LEU A 1 122 ? -10.579 12.034 29.500 1.00 52.56 122 LEU A N 1
ATOM 881 C CA . LEU A 1 122 ? -9.902 13.322 29.397 1.00 52.56 122 LEU A CA 1
ATOM 882 C C . LEU A 1 122 ? -10.855 14.506 29.154 1.00 52.56 122 LEU A C 1
ATOM 884 O O . LEU A 1 122 ? -10.430 15.644 29.345 1.00 52.56 122 LEU A O 1
ATOM 888 N N . THR A 1 123 ? -12.124 14.300 28.758 1.00 49.84 123 THR A N 1
ATOM 889 C CA . THR A 1 123 ? -13.047 15.418 28.457 1.00 49.84 123 THR A CA 1
ATOM 890 C C . THR A 1 123 ? -14.538 15.114 28.678 1.00 49.84 123 THR A C 1
ATOM 892 O O . THR A 1 123 ? -15.102 14.158 28.155 1.00 49.84 123 THR A O 1
ATOM 895 N N . SER A 1 124 ? -15.212 16.013 29.404 1.00 49.94 124 SER A N 1
ATOM 896 C CA . SER A 1 124 ? -16.667 16.038 29.631 1.00 49.94 124 SER A CA 1
ATOM 897 C C . SER A 1 124 ? -17.431 16.443 28.356 1.00 49.94 124 SER A C 1
ATOM 899 O O . SER A 1 124 ? -17.694 17.629 28.147 1.00 49.94 124 SER A O 1
ATOM 901 N N . VAL A 1 125 ? -17.826 15.492 27.501 1.00 50.88 125 VAL A N 1
ATOM 902 C CA . VAL A 1 125 ? -18.719 15.766 26.352 1.00 50.88 125 VAL A CA 1
ATOM 903 C C . VAL A 1 125 ? -19.754 14.643 26.194 1.00 50.88 125 VAL A C 1
ATOM 905 O O . VAL A 1 125 ? -19.400 13.507 25.909 1.00 50.88 125 VAL A O 1
ATOM 908 N N . GLN A 1 126 ? -21.045 14.944 26.386 1.00 60.78 126 GLN A N 1
ATOM 909 C CA . GLN A 1 126 ? -22.079 13.920 26.639 1.00 60.78 126 GLN A CA 1
ATOM 910 C C . GLN A 1 126 ? -23.055 13.516 25.500 1.00 60.78 126 GLN A C 1
ATOM 912 O O . GLN A 1 126 ? -23.574 12.411 25.594 1.00 60.78 126 GLN A O 1
ATOM 917 N N . PRO A 1 127 ? -23.324 14.269 24.413 1.00 53.62 127 PRO A N 1
ATOM 918 C CA . PRO A 1 127 ? -24.279 13.786 23.381 1.00 53.62 127 PRO A CA 1
ATOM 919 C C . PRO A 1 127 ? -23.641 13.216 22.102 1.00 53.62 127 PRO A C 1
ATOM 921 O O . PRO A 1 127 ? -24.066 12.189 21.575 1.00 53.62 127 PRO A O 1
ATOM 924 N N . THR A 1 128 ? -22.591 13.858 21.585 1.00 55.75 128 THR A N 1
ATOM 925 C CA . THR A 1 128 ? -21.978 13.504 20.289 1.00 55.75 128 THR A CA 1
ATOM 926 C C . THR A 1 128 ? -21.270 12.150 20.324 1.00 55.75 128 THR A C 1
ATOM 928 O O . THR A 1 128 ? -21.161 11.467 19.306 1.00 55.75 128 THR A O 1
ATOM 931 N N . ILE A 1 129 ? -20.804 11.754 21.508 1.00 58.81 129 ILE A N 1
ATOM 932 C CA . ILE A 1 129 ? -20.063 10.513 21.728 1.00 58.81 129 ILE A CA 1
ATOM 933 C C . ILE A 1 129 ? -21.012 9.314 21.778 1.00 58.81 129 ILE A C 1
ATOM 935 O O . ILE A 1 129 ? -20.708 8.276 21.194 1.00 58.81 129 ILE A O 1
ATOM 939 N N . LEU A 1 130 ? -22.208 9.487 22.349 1.00 57.94 130 LEU A N 1
ATOM 940 C CA . LEU A 1 130 ? -23.242 8.454 22.363 1.00 57.94 130 LEU A CA 1
ATOM 941 C C . LEU A 1 130 ? -23.692 8.092 20.938 1.00 57.94 130 LEU A C 1
ATOM 943 O O . LEU A 1 130 ? -23.778 6.918 20.591 1.00 57.94 130 LEU A O 1
ATOM 947 N N . ASN A 1 131 ? -23.847 9.097 20.069 1.00 60.31 131 ASN A N 1
ATOM 948 C CA . ASN A 1 131 ? -24.152 8.877 18.651 1.00 60.31 131 ASN A CA 1
ATOM 949 C C . ASN A 1 131 ? -23.032 8.118 17.921 1.00 60.31 131 ASN A C 1
ATOM 951 O O . ASN A 1 131 ? -23.299 7.317 17.027 1.00 60.31 131 ASN A O 1
ATOM 955 N N . ARG A 1 132 ? -21.768 8.350 18.301 1.00 62.06 132 ARG A N 1
ATOM 956 C CA . ARG A 1 132 ? -20.615 7.658 17.712 1.00 62.06 132 ARG A CA 1
ATOM 957 C C . ARG A 1 132 ? -20.539 6.199 18.159 1.00 62.06 132 ARG A C 1
ATOM 959 O O . ARG A 1 132 ? -20.210 5.352 17.336 1.00 62.06 132 ARG A O 1
ATOM 966 N N . ILE A 1 133 ? -20.848 5.918 19.423 1.00 65.19 133 ILE A N 1
ATOM 967 C CA . ILE A 1 133 ? -20.895 4.561 19.984 1.00 65.19 133 ILE A CA 1
ATOM 968 C C . ILE A 1 133 ? -22.007 3.753 19.310 1.00 65.19 133 ILE A C 1
ATOM 970 O O . ILE A 1 133 ? -21.720 2.696 18.757 1.00 65.19 133 ILE A O 1
ATOM 974 N N . ASN A 1 134 ? -23.223 4.300 19.240 1.00 62.41 134 ASN A N 1
ATOM 975 C CA . ASN A 1 134 ? -24.359 3.624 18.608 1.00 62.41 134 ASN A CA 1
ATOM 976 C C . ASN A 1 134 ? -24.079 3.304 17.129 1.00 62.41 134 ASN A C 1
ATOM 978 O O . ASN A 1 134 ? -24.334 2.194 16.672 1.00 62.41 134 ASN A O 1
ATOM 982 N N . TYR A 1 135 ? -23.462 4.242 16.397 1.00 63.41 135 TYR A N 1
ATOM 983 C CA . TYR A 1 135 ? -23.028 4.005 15.017 1.00 63.41 135 TYR A CA 1
ATOM 984 C C . TYR A 1 135 ? -22.019 2.850 14.907 1.00 63.41 135 TYR A C 1
ATOM 986 O O . TYR A 1 135 ? -22.086 2.050 13.977 1.00 63.41 135 TYR A O 1
ATOM 994 N N . LEU A 1 136 ? -21.061 2.750 15.834 1.00 62.44 136 LEU A N 1
ATOM 995 C CA . LEU A 1 136 ? -20.067 1.673 15.817 1.00 62.44 136 LEU A CA 1
ATOM 996 C C . LEU A 1 136 ? -20.691 0.315 16.149 1.00 62.44 136 LEU A C 1
ATOM 998 O O . LEU A 1 136 ? -20.325 -0.682 15.533 1.00 62.44 136 LEU A O 1
ATOM 1002 N N . GLU A 1 137 ? -21.661 0.270 17.054 1.00 63.06 137 GLU A N 1
ATOM 1003 C CA . GLU A 1 137 ? -22.378 -0.963 17.382 1.00 63.06 137 GLU A CA 1
ATOM 1004 C C . GLU A 1 137 ? -23.277 -1.439 16.242 1.00 63.06 137 GLU A C 1
ATOM 1006 O O . GLU A 1 137 ? -23.301 -2.633 15.946 1.00 63.06 137 GLU A O 1
ATOM 1011 N N . GLU A 1 138 ? -23.938 -0.525 15.530 1.00 64.88 138 GLU A N 1
ATOM 1012 C CA . GLU A 1 138 ? -24.670 -0.859 14.304 1.00 64.88 138 GLU A CA 1
ATOM 1013 C C . GLU A 1 138 ? -23.743 -1.493 13.255 1.00 64.88 138 GLU A C 1
ATOM 1015 O O . GLU A 1 138 ? -24.108 -2.481 12.617 1.00 64.88 138 GLU A O 1
ATOM 1020 N N . GLN A 1 139 ? -22.506 -1.001 13.124 1.00 56.84 139 GLN A N 1
ATOM 1021 C CA . GLN A 1 139 ? -21.500 -1.600 12.236 1.00 56.84 139 GLN A CA 1
ATOM 1022 C C . GLN A 1 139 ? -21.006 -2.980 12.715 1.00 56.84 139 GLN A C 1
ATOM 1024 O O . GLN A 1 139 ? -20.599 -3.801 11.888 1.00 56.84 139 GLN A O 1
ATOM 1029 N N . MET A 1 140 ? -21.028 -3.247 14.026 1.00 58.28 140 MET A N 1
ATOM 1030 C CA . MET A 1 140 ? -20.602 -4.520 14.627 1.00 58.28 140 MET A CA 1
ATOM 1031 C C . MET A 1 140 ? -21.672 -5.612 14.565 1.00 58.28 140 MET A C 1
ATOM 1033 O O . MET A 1 140 ? -21.335 -6.788 14.397 1.00 58.28 140 MET A O 1
ATOM 1037 N N . PHE A 1 141 ? -22.939 -5.236 14.750 1.00 58.41 141 PHE A N 1
ATOM 1038 C CA . PHE A 1 141 ? -24.034 -6.175 15.010 1.00 58.41 141 PHE A CA 1
ATOM 1039 C C . PHE A 1 141 ? -25.153 -6.135 13.969 1.00 58.41 141 PHE A C 1
ATOM 1041 O O . PHE A 1 141 ? -25.985 -7.036 13.964 1.00 58.41 141 PHE A O 1
ATOM 1048 N N . GLY A 1 142 ? -25.165 -5.145 13.072 1.00 49.97 142 GLY A N 1
ATOM 1049 C CA . GLY A 1 142 ? -26.164 -5.037 12.006 1.00 49.97 142 GLY A CA 1
ATOM 1050 C C . GLY A 1 142 ? -27.544 -4.554 12.462 1.00 49.97 142 GLY A C 1
ATOM 1051 O O . GLY A 1 142 ? -28.442 -4.471 11.630 1.00 49.97 142 GLY A O 1
ATOM 1052 N N . GLU A 1 143 ? -27.718 -4.205 13.740 1.00 52.03 143 GLU A N 1
ATOM 1053 C CA . GLU A 1 143 ? -28.961 -3.657 14.293 1.00 52.03 143 GLU A CA 1
ATOM 1054 C C . GLU A 1 143 ? -28.676 -2.542 15.307 1.00 52.03 143 GLU A C 1
ATOM 1056 O O . GLU A 1 143 ? -27.706 -2.605 16.069 1.00 52.03 143 GLU A O 1
ATOM 1061 N N . SER A 1 144 ? -29.557 -1.536 15.333 1.00 45.62 144 SER A N 1
ATOM 1062 C CA . SER A 1 144 ? -29.538 -0.445 16.310 1.00 45.62 144 SER A CA 1
ATOM 1063 C C . SER A 1 144 ? -29.933 -0.984 17.682 1.00 45.62 144 SER A C 1
ATOM 1065 O O . SER A 1 144 ? -31.116 -1.141 17.997 1.00 45.62 144 SER A O 1
ATOM 1067 N N . LYS A 1 145 ? -28.947 -1.327 18.514 1.00 52.12 145 LYS A N 1
ATOM 1068 C CA . LYS A 1 145 ? -29.224 -1.679 19.906 1.00 52.12 145 LYS A CA 1
ATOM 1069 C C . LYS A 1 145 ? -29.364 -0.397 20.715 1.00 52.12 145 LYS A C 1
ATOM 1071 O O . LYS A 1 145 ? -28.376 0.178 21.162 1.00 52.12 145 LYS A O 1
ATOM 1076 N N . ASN A 1 146 ? -30.609 -0.004 20.977 1.00 49.91 146 ASN A N 1
ATOM 1077 C CA . ASN A 1 146 ? -30.959 0.889 22.084 1.00 49.91 146 ASN A CA 1
ATOM 1078 C C . ASN A 1 146 ? -30.664 0.175 23.422 1.00 49.91 146 ASN A C 1
ATOM 1080 O O . ASN A 1 146 ? -31.570 -0.256 24.130 1.00 49.91 146 ASN A O 1
ATOM 1084 N N . GLY A 1 147 ? -29.385 -0.048 23.730 1.00 50.94 147 GLY A N 1
ATOM 1085 C CA . GLY A 1 147 ? -28.934 -0.736 24.935 1.00 50.94 147 GLY A CA 1
ATOM 1086 C C . GLY A 1 147 ? -28.906 0.214 26.128 1.00 50.94 147 GLY A C 1
ATOM 1087 O O . GLY A 1 147 ? -28.153 1.182 26.135 1.00 50.94 147 GLY A O 1
ATOM 1088 N N . THR A 1 148 ? -29.702 -0.075 27.155 1.00 48.06 148 THR A N 1
ATOM 1089 C CA . THR A 1 148 ? -29.888 0.742 28.370 1.00 48.06 148 THR A CA 1
ATOM 1090 C C . THR A 1 148 ? -28.789 0.560 29.436 1.00 48.06 148 THR A C 1
ATOM 1092 O O . THR A 1 148 ? -29.041 0.800 30.614 1.00 48.06 148 THR A O 1
ATOM 1095 N N . GLY A 1 149 ? -27.591 0.090 29.065 1.00 58.78 149 GLY A N 1
ATOM 1096 C CA . GLY A 1 149 ? -26.479 -0.194 29.990 1.00 58.78 149 GLY A CA 1
ATOM 1097 C C . GLY A 1 149 ? -25.374 0.867 29.962 1.00 58.78 149 GLY A C 1
ATOM 1098 O O . GLY A 1 149 ? -25.211 1.566 28.959 1.00 58.78 149 GLY A O 1
ATOM 1099 N N . SER A 1 150 ? -24.594 0.972 31.046 1.00 59.72 150 SER A N 1
ATOM 1100 C CA . SER A 1 150 ? -23.399 1.829 31.087 1.00 59.72 150 SER A CA 1
ATOM 1101 C C . SER A 1 150 ? -22.395 1.398 30.011 1.00 59.72 150 SER A C 1
ATOM 1103 O O . SER A 1 150 ? -22.296 0.215 29.683 1.00 59.72 150 SER A O 1
ATOM 1105 N N . LEU A 1 151 ? -21.628 2.344 29.460 1.00 57.81 151 LEU A N 1
ATOM 1106 C CA . LEU A 1 151 ? -20.582 2.056 28.471 1.00 57.81 151 LEU A CA 1
ATOM 1107 C C . LEU A 1 151 ? -19.595 0.995 28.984 1.00 57.81 151 LEU A C 1
ATOM 1109 O O . LEU A 1 151 ? -19.231 0.093 28.236 1.00 57.81 151 LEU A O 1
ATOM 1113 N N . ASN A 1 152 ? -19.253 1.050 30.272 1.00 57.19 152 ASN A N 1
ATOM 1114 C CA . ASN A 1 152 ? -18.327 0.109 30.900 1.00 57.19 152 ASN A CA 1
ATOM 1115 C C . ASN A 1 152 ? -18.898 -1.315 30.935 1.00 57.19 152 ASN A C 1
ATOM 1117 O O . ASN A 1 152 ? -18.185 -2.262 30.626 1.00 57.19 152 ASN A O 1
ATOM 1121 N N . ASP A 1 153 ? -20.198 -1.475 31.210 1.00 64.56 153 ASP A N 1
ATOM 1122 C CA . ASP A 1 153 ? -20.853 -2.792 31.191 1.00 64.56 153 ASP A CA 1
ATOM 1123 C C . ASP A 1 153 ? -20.845 -3.389 29.779 1.00 64.56 153 ASP A C 1
ATOM 1125 O O . ASP A 1 153 ? -20.691 -4.596 29.589 1.00 64.56 153 ASP A O 1
ATOM 1129 N N . ARG A 1 154 ? -20.998 -2.533 28.763 1.00 64.81 154 ARG A N 1
ATOM 1130 C CA . ARG A 1 154 ? -20.979 -2.936 27.352 1.00 64.81 154 ARG A CA 1
ATOM 1131 C C . ARG A 1 154 ? -19.573 -3.351 26.927 1.00 64.81 154 ARG A C 1
ATOM 1133 O O . ARG A 1 154 ? -19.434 -4.386 26.286 1.00 64.81 154 ARG A O 1
ATOM 1140 N N . ILE A 1 155 ? -18.547 -2.600 27.329 1.00 60.97 155 ILE A N 1
ATOM 1141 C CA . ILE A 1 155 ? -17.140 -2.927 27.065 1.00 60.97 155 ILE A CA 1
ATOM 1142 C C . ILE A 1 155 ? -16.749 -4.233 27.767 1.00 60.97 155 ILE A C 1
ATOM 1144 O O . ILE A 1 155 ? -16.256 -5.137 27.100 1.00 60.97 155 ILE A O 1
ATOM 1148 N N . SER A 1 156 ? -17.067 -4.400 29.054 1.00 63.19 156 SER A N 1
ATOM 1149 C CA . SER A 1 156 ? -16.761 -5.634 29.792 1.00 63.19 156 SER A CA 1
ATOM 1150 C C . SER A 1 156 ? -17.488 -6.868 29.246 1.00 63.19 156 SER A C 1
ATOM 1152 O O . SER A 1 156 ? -16.926 -7.963 29.242 1.00 63.19 156 SER A O 1
ATOM 1154 N N . ASN A 1 157 ? -18.725 -6.726 28.760 1.00 61.66 157 ASN A N 1
ATOM 1155 C CA . ASN A 1 157 ? -19.427 -7.834 28.104 1.00 61.66 157 ASN A CA 1
ATOM 1156 C C . ASN A 1 157 ? -18.766 -8.227 26.777 1.00 61.66 157 ASN A C 1
ATOM 1158 O O . ASN A 1 157 ? -18.681 -9.414 26.471 1.00 61.66 157 ASN A O 1
ATOM 1162 N N . LEU A 1 158 ? -18.264 -7.250 26.016 1.00 58.25 158 LEU A N 1
ATOM 1163 C CA . LEU A 1 158 ? -17.517 -7.512 24.786 1.00 58.25 158 LEU A CA 1
ATOM 1164 C C . LEU A 1 158 ? -16.174 -8.183 25.080 1.00 58.25 158 LEU A C 1
ATOM 1166 O O . LEU A 1 158 ? -15.823 -9.143 24.406 1.00 58.25 158 LEU A O 1
ATOM 1170 N N . GLU A 1 159 ? -15.437 -7.729 26.093 1.00 58.09 159 GLU A N 1
ATOM 1171 C CA . GLU A 1 159 ? -14.163 -8.347 26.482 1.00 58.09 159 GLU A CA 1
ATOM 1172 C C . GLU A 1 159 ? -14.331 -9.833 26.818 1.00 58.09 159 GLU A C 1
ATOM 1174 O O . GLU A 1 159 ? -13.585 -10.655 26.288 1.00 58.09 159 GLU A O 1
ATOM 1179 N N . LYS A 1 160 ? -15.387 -10.184 27.562 1.00 65.69 160 LYS A N 1
ATOM 1180 C CA . LYS A 1 160 ? -15.748 -11.579 27.861 1.00 65.69 160 LYS A CA 1
ATOM 1181 C C . LYS A 1 160 ? -16.183 -12.385 26.637 1.00 65.69 160 LYS A C 1
ATOM 1183 O O . LYS A 1 160 ? -15.826 -13.553 26.521 1.00 65.69 160 LYS A O 1
ATOM 1188 N N . GLU A 1 161 ? -16.967 -11.803 25.725 1.00 53.44 161 GLU A N 1
ATOM 1189 C CA . GLU A 1 161 ? -17.421 -12.500 24.505 1.00 53.44 161 GLU A CA 1
ATOM 1190 C C . GLU A 1 161 ? -16.239 -12.888 23.597 1.00 53.44 161 GLU A C 1
ATOM 1192 O O . GLU A 1 161 ? -16.303 -13.896 22.891 1.00 53.44 161 GLU A O 1
ATOM 1197 N N . PHE A 1 162 ? -15.148 -12.117 23.641 1.00 50.56 162 PHE A N 1
ATOM 1198 C CA . PHE A 1 162 ? -13.956 -12.328 22.815 1.00 50.56 162 PHE A CA 1
ATOM 1199 C C . PHE A 1 162 ? -12.758 -12.939 23.558 1.00 50.56 162 PHE A C 1
ATOM 1201 O O . PHE A 1 162 ? -11.719 -13.129 22.925 1.00 50.56 162 PHE A O 1
ATOM 1208 N N . GLY A 1 163 ? -12.888 -13.277 24.847 1.00 45.09 163 GLY A N 1
ATOM 1209 C CA . GLY A 1 163 ? -11.805 -13.865 25.648 1.00 45.09 163 GLY A CA 1
ATOM 1210 C C . GLY A 1 163 ? 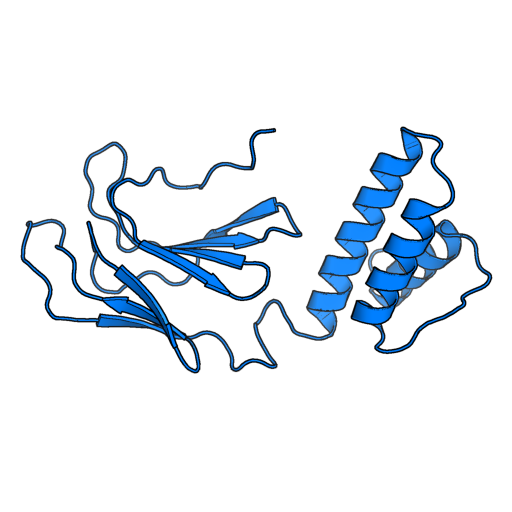-10.588 -12.945 25.774 1.00 45.09 163 GLY A C 1
ATOM 1211 O O . GLY A 1 163 ? -9.454 -13.391 25.602 1.00 45.09 163 GLY A O 1
ATOM 1212 N N . LEU A 1 164 ? -10.839 -11.645 25.946 1.00 46.38 164 LEU A N 1
ATOM 1213 C CA . LEU A 1 164 ? -9.822 -10.594 26.071 1.00 46.38 164 LEU A CA 1
ATOM 1214 C C . LEU A 1 164 ? -9.578 -10.177 27.534 1.00 46.38 164 LEU A C 1
ATOM 1216 O O . LEU A 1 164 ? -8.885 -9.184 27.766 1.00 46.38 164 LEU A O 1
ATOM 1220 N N . ASP A 1 165 ? -10.188 -10.901 28.473 1.00 53.31 165 ASP A N 1
ATOM 1221 C CA . ASP A 1 165 ? -10.123 -10.754 29.928 1.00 53.31 165 ASP A CA 1
ATOM 1222 C C . ASP A 1 165 ? -8.928 -11.470 30.587 1.00 53.31 165 ASP A C 1
ATOM 1224 O O . ASP A 1 165 ? -8.483 -12.532 30.090 1.00 53.31 165 ASP A O 1
#

Secondary structure (DSSP, 8-state):
---PPPSS--BS-EEEEETTEEEEE--B-TT--B---EEEEETTTTEEEEEPPPSS--BS-EEEEETTEEEEE--B-TT-PBP--EEEEEPP-TT--TT-SHHHHHHHHHHHHHHHHHHHTT----SHHHHHHHHHHHHHHSS-----S-HHHHHHHHHHHTT--

InterPro domains:
  IPR006652 Kelch repeat type 1 [PF01344] (9-55)
  IPR006652 Kelch repeat type 1 [SM00612] (21-68)
  IPR015915 Kelch-type beta-propeller [G3DSA:2.120.10.80] (1-129)
  IPR015915 Kelch-type beta-propeller [SSF117281] (2-91)

pLDDT: mean 78.39, std 19.58, range [43.41, 98.75]

Radius of gyration: 20.04 Å; chains: 1; bounding box: 50×31×51 Å

Sequence (165 aa):
SPVAPMSTARNGFAAAAVGDTVYVFGGEDGNRKCLSSAEAYNICTRTWSHVASMSTARLACAAAVARDGIYVVGGADGNNNKLSSAEALSLPRSGMSPFNTPSQKKLNAVERLKRIEAELSLTSVQPTILNRINYLEEQMFGESKNGTGSLNDRISNLEKEFGLD

Foldseek 3Di:
DDADDEPFDFDQWEWDDDDQKIKIAWHAGPVRATFQWMWIARNLVSDIDTDDGHPFRFGNWYWDDDFFWIKTAWHAGSVRHTDRDIDTDGAHGPPCGVCPDLVNLLVSLLVNLVVLVVVCVVDDDPDPSVVVNQVSVCSNPVDRPPDPDDSVVVSVVSCVVVVVD

Organism: NCBI:txid2749911